Protein AF-A0A4Q6BLJ7-F1 (afdb_monomer_lite)

Structure (mmCIF, N/CA/C/O backbone):
data_AF-A0A4Q6BLJ7-F1
#
_entry.id   AF-A0A4Q6BLJ7-F1
#
loop_
_atom_site.group_PDB
_atom_site.id
_atom_site.type_symbol
_atom_site.label_atom_id
_atom_site.label_alt_id
_atom_site.label_comp_id
_atom_site.label_asym_id
_atom_site.label_entity_id
_atom_site.label_seq_id
_atom_site.pdbx_PDB_ins_code
_atom_site.Cartn_x
_atom_site.Cartn_y
_atom_site.Cartn_z
_atom_site.occupancy
_atom_site.B_iso_or_equiv
_atom_site.auth_seq_id
_atom_site.auth_comp_id
_atom_site.auth_asym_id
_atom_site.auth_atom_id
_atom_site.pdbx_PDB_model_num
ATOM 1 N N . VAL A 1 1 ? -8.689 -14.567 -14.052 1.00 71.75 1 VAL A N 1
ATOM 2 C CA . VAL A 1 1 ? -8.549 -13.413 -13.131 1.00 71.75 1 VAL A CA 1
ATOM 3 C C . VAL A 1 1 ? -8.736 -13.902 -11.705 1.00 71.75 1 VAL A C 1
ATOM 5 O O . VAL A 1 1 ? -9.449 -14.879 -11.528 1.00 71.75 1 VAL A O 1
ATOM 8 N N . ILE A 1 2 ? -8.083 -13.280 -10.724 1.00 93.31 2 ILE A N 1
ATOM 9 C CA . ILE A 1 2 ? -8.304 -13.548 -9.295 1.00 93.31 2 ILE A CA 1
ATOM 10 C C . ILE A 1 2 ? -8.622 -12.197 -8.653 1.00 93.31 2 ILE A C 1
ATOM 12 O O . ILE A 1 2 ? -7.845 -11.256 -8.813 1.00 93.31 2 ILE A O 1
ATOM 16 N N . ASN A 1 3 ? -9.765 -12.090 -7.982 1.00 95.44 3 ASN A N 1
ATOM 17 C CA . ASN A 1 3 ? -10.249 -10.876 -7.331 1.00 95.44 3 ASN A CA 1
ATOM 18 C C . ASN A 1 3 ? -10.666 -11.178 -5.889 1.00 95.44 3 ASN A C 1
ATOM 20 O O . ASN A 1 3 ? -11.076 -12.291 -5.573 1.00 95.44 3 ASN A O 1
ATOM 24 N N . GLY A 1 4 ? -10.557 -10.171 -5.028 1.00 94.31 4 GLY A N 1
ATOM 25 C CA . GLY A 1 4 ? -10.923 -10.253 -3.621 1.00 94.31 4 GLY A CA 1
ATOM 26 C C . GLY A 1 4 ? -11.463 -8.917 -3.131 1.00 94.31 4 GLY A C 1
ATOM 27 O O . GLY A 1 4 ? -11.244 -7.883 -3.760 1.00 94.31 4 GLY A O 1
ATOM 28 N N . GLY A 1 5 ? -12.188 -8.968 -2.023 1.00 95.38 5 GLY A N 1
ATOM 29 C CA . GLY A 1 5 ? -12.733 -7.813 -1.326 1.00 95.38 5 GLY A CA 1
ATOM 30 C C . GLY A 1 5 ? -13.049 -8.194 0.115 1.00 95.38 5 GLY A C 1
ATOM 31 O O . GLY A 1 5 ? -12.888 -9.353 0.506 1.00 95.38 5 GLY A O 1
ATOM 32 N N . PHE A 1 6 ? -13.499 -7.225 0.900 1.00 96.94 6 PHE A N 1
ATOM 33 C CA . PHE A 1 6 ? -13.832 -7.425 2.304 1.00 96.94 6 PHE A CA 1
ATOM 34 C C . PHE A 1 6 ? -15.147 -6.725 2.655 1.00 96.94 6 PHE A C 1
ATOM 36 O O . PHE A 1 6 ? -15.577 -5.795 1.975 1.00 96.94 6 PHE A O 1
ATOM 43 N N . GLY A 1 7 ? -15.773 -7.180 3.738 1.00 97.75 7 GLY A N 1
ATOM 44 C CA . GLY A 1 7 ? -16.820 -6.449 4.440 1.00 97.75 7 GLY A CA 1
ATOM 45 C C . GLY A 1 7 ? -16.350 -6.166 5.861 1.00 97.75 7 GLY A C 1
ATOM 46 O O . GLY A 1 7 ? -15.750 -7.035 6.495 1.00 97.75 7 GLY A O 1
ATOM 47 N N . LEU A 1 8 ? -16.609 -4.959 6.358 1.00 97.88 8 LEU A N 1
ATOM 48 C CA . LEU A 1 8 ? -16.274 -4.562 7.721 1.00 97.88 8 LEU A CA 1
ATOM 49 C C . LEU A 1 8 ? -17.496 -3.913 8.369 1.00 97.88 8 LEU A C 1
ATOM 51 O O . LEU A 1 8 ? -18.033 -2.936 7.855 1.00 97.88 8 LEU A O 1
ATOM 55 N N . VAL A 1 9 ? -17.944 -4.479 9.488 1.00 98.06 9 VAL A N 1
ATOM 56 C CA . VAL A 1 9 ? -19.081 -3.949 10.246 1.00 98.06 9 VAL A CA 1
ATOM 57 C C . VAL A 1 9 ? -18.616 -2.766 11.087 1.00 98.06 9 VAL A C 1
ATOM 59 O O . VAL A 1 9 ? -17.642 -2.878 11.829 1.00 98.06 9 VAL A O 1
ATOM 62 N N . LEU A 1 10 ? -19.341 -1.654 10.979 1.00 98.31 10 LEU A N 1
ATOM 63 C CA . LEU A 1 10 ? -19.137 -0.455 11.784 1.00 98.31 10 LEU A CA 1
ATOM 64 C C . LEU A 1 10 ? -20.293 -0.334 12.777 1.00 98.31 10 LEU A C 1
ATOM 66 O O . LEU A 1 10 ? -21.356 0.182 12.449 1.00 98.31 10 LEU A O 1
ATOM 70 N N . ASP A 1 11 ? -20.083 -0.852 13.982 1.00 98.31 11 ASP A N 1
ATOM 71 C CA . ASP A 1 11 ? -21.069 -0.855 15.071 1.00 98.31 11 ASP A CA 1
ATOM 72 C C . ASP A 1 11 ? -20.932 0.352 16.021 1.00 98.31 11 ASP A C 1
ATOM 74 O O . ASP A 1 11 ? -21.659 0.458 17.005 1.00 98.31 11 ASP A O 1
ATOM 78 N N . GLY A 1 12 ? -20.000 1.267 15.734 1.00 98.25 12 GLY A N 1
ATOM 79 C CA . GLY A 1 12 ? -19.699 2.441 16.560 1.00 98.25 12 GLY A CA 1
ATOM 80 C C . GLY A 1 12 ? -18.753 2.166 17.733 1.00 98.25 12 GLY A C 1
ATOM 81 O O . GLY A 1 12 ? -18.466 3.080 18.507 1.00 98.25 12 GLY A O 1
ATOM 82 N N . SER A 1 13 ? -18.246 0.939 17.882 1.00 98.62 13 SER A N 1
ATOM 83 C CA . SER A 1 13 ? -17.279 0.608 18.929 1.00 98.62 13 SER A CA 1
ATOM 84 C C . SER A 1 13 ? -15.875 1.152 18.626 1.00 98.62 13 SER A C 1
ATOM 86 O O . SER A 1 13 ? -15.443 1.253 17.476 1.00 98.62 13 SER A O 1
ATOM 88 N N . LYS A 1 14 ? -15.108 1.421 19.691 1.00 98.50 14 LYS A N 1
ATOM 89 C CA . LYS A 1 14 ? -13.669 1.751 19.626 1.00 98.50 14 LYS A CA 1
ATOM 90 C C . LYS A 1 14 ? -12.844 0.671 18.916 1.00 98.50 14 LYS A C 1
ATOM 92 O O . LYS A 1 14 ? -11.788 0.958 18.358 1.00 98.50 14 LYS A O 1
ATOM 97 N N . ASP A 1 15 ? -13.290 -0.580 18.967 1.00 98.19 15 ASP A N 1
ATOM 98 C CA . ASP A 1 15 ? -12.588 -1.688 18.324 1.00 98.19 15 ASP A CA 1
ATOM 99 C C . ASP A 1 15 ? -12.875 -1.747 16.822 1.00 98.19 15 ASP A C 1
ATOM 101 O O . ASP A 1 15 ? -11.968 -2.058 16.046 1.00 98.19 15 ASP A O 1
ATOM 105 N N . ALA A 1 16 ? -14.093 -1.399 16.393 1.00 98.38 16 ALA A N 1
ATOM 106 C CA . ALA A 1 16 ? -14.407 -1.236 14.977 1.00 98.38 16 ALA A CA 1
ATOM 107 C C . ALA A 1 16 ? -13.589 -0.098 14.345 1.00 98.38 16 ALA A C 1
ATOM 109 O O . ALA A 1 16 ? -13.062 -0.283 13.251 1.00 98.38 16 ALA A O 1
ATOM 110 N N . GLU A 1 17 ? -13.404 1.022 15.054 1.00 98.62 17 GLU A N 1
ATOM 111 C CA . GLU A 1 17 ? -12.541 2.140 14.632 1.00 98.62 17 GLU A CA 1
ATOM 112 C C . GLU A 1 17 ? -11.097 1.676 14.361 1.00 98.62 17 GLU A C 1
ATOM 114 O O . GLU A 1 17 ? -10.599 1.820 13.245 1.00 98.62 17 GLU A O 1
ATOM 119 N N . LYS A 1 18 ? -10.455 0.996 15.322 1.00 98.38 18 LYS A N 1
ATOM 120 C CA . LYS A 1 18 ? -9.081 0.476 15.153 1.00 98.38 18 LYS A CA 1
ATOM 121 C C . LYS A 1 18 ? -8.949 -0.489 13.972 1.00 98.38 18 LYS A C 1
ATOM 123 O O . LYS A 1 18 ? -7.956 -0.462 13.239 1.00 98.38 18 LYS A O 1
ATOM 128 N N . ARG A 1 19 ? -9.936 -1.379 13.798 1.00 98.19 19 ARG A N 1
ATOM 129 C CA . ARG A 1 19 ? -9.967 -2.340 12.683 1.00 98.19 19 ARG A CA 1
ATOM 130 C C . ARG A 1 19 ? -10.138 -1.627 11.349 1.00 98.19 19 ARG A C 1
ATOM 132 O O . ARG A 1 19 ? -9.472 -2.012 10.394 1.00 98.19 19 ARG A O 1
ATOM 139 N N . LEU A 1 20 ? -10.996 -0.610 11.290 1.00 98.38 20 LEU A N 1
ATOM 140 C CA . LEU A 1 20 ? -11.234 0.196 10.096 1.00 98.38 20 LEU A CA 1
ATOM 141 C C . LEU A 1 20 ? -9.95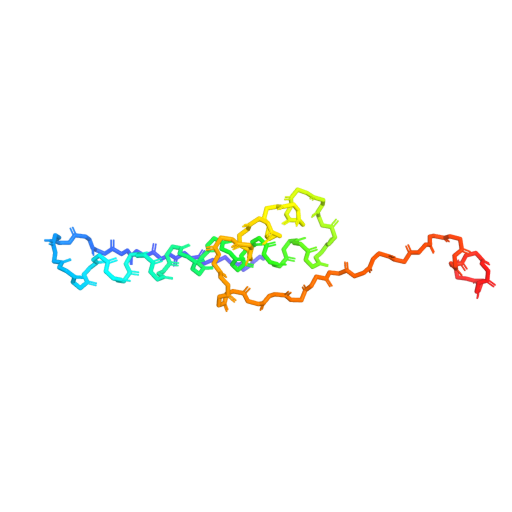7 0.891 9.635 1.00 98.38 20 LEU A C 1
ATOM 143 O O . LEU A 1 20 ? -9.573 0.730 8.479 1.00 98.38 20 LEU A O 1
ATOM 147 N N . GLU A 1 21 ? -9.285 1.602 10.539 1.00 97.69 21 GLU A N 1
ATOM 148 C CA . GLU A 1 21 ? -8.038 2.305 10.228 1.00 97.69 21 GLU A CA 1
ATOM 149 C C . GLU A 1 21 ? -6.967 1.335 9.725 1.00 97.69 21 GLU A C 1
ATOM 151 O O . GLU A 1 21 ? -6.403 1.537 8.651 1.00 97.69 21 GLU A O 1
ATOM 156 N N . SER A 1 22 ? -6.749 0.231 10.446 1.00 96.94 22 SER A N 1
ATOM 157 C CA . SER A 1 22 ? -5.742 -0.774 10.081 1.00 96.94 22 SER A CA 1
ATOM 158 C C . SER A 1 22 ? -6.045 -1.438 8.736 1.00 96.94 22 SER A C 1
ATOM 160 O O . SER A 1 22 ? -5.153 -1.627 7.908 1.00 96.94 22 SER A O 1
ATOM 162 N N . MET A 1 23 ? -7.310 -1.804 8.513 1.00 98.12 23 MET A N 1
ATOM 163 C CA . MET A 1 23 ? -7.727 -2.511 7.310 1.00 98.12 23 MET A CA 1
ATOM 164 C C . MET A 1 23 ? -7.618 -1.601 6.085 1.00 98.12 23 MET A C 1
ATOM 166 O O . MET A 1 23 ? -6.958 -1.983 5.120 1.00 98.12 23 MET A O 1
ATOM 170 N N . LEU A 1 24 ? -8.193 -0.393 6.131 1.00 97.81 24 LEU A N 1
ATOM 171 C CA . LEU A 1 24 ? -8.141 0.545 5.006 1.00 97.81 24 LEU A CA 1
ATOM 172 C C . LEU A 1 24 ? -6.710 0.974 4.690 1.00 97.81 24 LEU A C 1
ATOM 174 O O . LEU A 1 24 ? -6.353 1.099 3.517 1.00 97.81 24 LEU A O 1
ATOM 178 N N . PHE A 1 25 ? -5.886 1.156 5.725 1.00 97.88 25 PHE A N 1
ATOM 179 C CA . PHE A 1 25 ? -4.473 1.448 5.544 1.00 97.88 25 PHE A CA 1
ATOM 180 C C . PHE A 1 25 ? -3.780 0.350 4.733 1.00 97.88 25 PHE A C 1
ATOM 182 O O . PHE A 1 25 ? -3.056 0.653 3.786 1.00 97.88 25 PHE A O 1
ATOM 189 N N . TRP A 1 26 ? -4.027 -0.922 5.055 1.00 97.44 26 TRP A N 1
ATOM 190 C CA . TRP A 1 26 ? -3.458 -2.043 4.311 1.00 97.44 26 TRP A CA 1
ATOM 191 C C . TRP A 1 26 ? -4.048 -2.192 2.902 1.00 97.44 26 TRP A C 1
ATOM 193 O O . TRP A 1 26 ? -3.288 -2.276 1.937 1.00 97.44 26 TRP A O 1
ATOM 203 N N . ASP A 1 27 ? -5.376 -2.220 2.766 1.00 98.06 27 ASP A N 1
ATOM 204 C CA . ASP A 1 27 ? -6.073 -2.519 1.504 1.00 98.06 27 ASP A CA 1
ATOM 205 C C . ASP A 1 27 ? -5.667 -1.566 0.379 1.00 98.06 27 ASP A C 1
ATOM 207 O O . ASP A 1 27 ? -5.359 -1.979 -0.743 1.00 98.06 27 ASP A O 1
ATOM 211 N N . VAL A 1 28 ? -5.574 -0.278 0.715 1.00 97.75 28 VAL A N 1
ATOM 212 C CA . VAL A 1 28 ? -5.185 0.765 -0.228 1.00 97.75 28 VAL A CA 1
ATOM 213 C C . VAL A 1 28 ? -3.681 0.717 -0.489 1.00 97.75 28 VAL A C 1
ATOM 215 O O . VAL A 1 28 ? -3.256 0.592 -1.644 1.00 97.75 28 VAL A O 1
ATOM 218 N N . ASN A 1 29 ? -2.854 0.785 0.560 1.00 98.38 29 ASN A N 1
ATOM 219 C CA . ASN A 1 29 ? -1.411 0.943 0.379 1.00 98.38 29 ASN A CA 1
ATOM 220 C C . ASN A 1 29 ? -0.744 -0.294 -0.217 1.00 98.38 29 ASN A C 1
ATOM 222 O O . ASN A 1 29 ? 0.208 -0.142 -0.978 1.00 98.38 29 ASN A O 1
ATOM 226 N N . ASN A 1 30 ? -1.264 -1.499 0.024 1.00 98.00 30 ASN A N 1
ATOM 227 C CA . ASN A 1 30 ? -0.784 -2.709 -0.643 1.00 98.00 30 ASN A CA 1
ATOM 228 C C . ASN A 1 30 ? -0.961 -2.613 -2.171 1.00 98.00 30 ASN A C 1
ATOM 230 O O . ASN A 1 30 ? -0.043 -2.895 -2.948 1.00 98.00 30 ASN A O 1
ATOM 234 N N . GLY A 1 31 ? -2.123 -2.134 -2.624 1.00 97.81 31 GLY A N 1
ATOM 235 C CA . GLY A 1 31 ? -2.388 -1.908 -4.043 1.00 97.81 31 GLY A CA 1
ATOM 236 C C . GLY A 1 31 ? -1.466 -0.851 -4.655 1.00 97.81 31 GLY A C 1
ATOM 237 O O . GLY A 1 31 ? -0.923 -1.062 -5.746 1.00 97.81 31 GLY A O 1
ATOM 238 N N . ILE A 1 32 ? -1.260 0.267 -3.953 1.00 98.50 32 ILE A N 1
ATOM 239 C CA . ILE A 1 32 ? -0.358 1.339 -4.397 1.00 98.50 32 ILE A CA 1
ATOM 240 C C . ILE A 1 32 ? 1.085 0.825 -4.450 1.00 98.50 32 ILE A C 1
ATOM 242 O O . ILE A 1 32 ? 1.735 0.985 -5.480 1.00 98.50 32 ILE A O 1
ATOM 246 N N . ALA A 1 33 ? 1.564 0.141 -3.409 1.00 98.50 33 ALA A N 1
ATOM 247 C CA . ALA A 1 33 ? 2.902 -0.442 -3.342 1.00 98.50 33 ALA A CA 1
ATOM 248 C C . ALA A 1 33 ? 3.169 -1.395 -4.516 1.00 98.50 33 ALA A C 1
ATOM 250 O O . ALA A 1 33 ? 4.163 -1.256 -5.229 1.00 98.50 33 ALA A O 1
ATOM 251 N N . ARG A 1 34 ? 2.242 -2.319 -4.801 1.00 98.44 34 ARG A N 1
ATOM 252 C CA . ARG A 1 34 ? 2.389 -3.267 -5.917 1.00 98.44 34 ARG A CA 1
ATOM 253 C C . ARG A 1 34 ? 2.393 -2.573 -7.282 1.00 98.44 34 ARG A C 1
ATOM 255 O O . ARG A 1 34 ? 3.117 -2.992 -8.184 1.00 98.44 34 ARG A O 1
ATOM 262 N N . ARG A 1 35 ? 1.583 -1.524 -7.466 1.00 98.50 35 ARG A N 1
ATOM 263 C CA . ARG A 1 35 ? 1.568 -0.725 -8.708 1.00 98.50 35 ARG A CA 1
ATOM 264 C C . ARG A 1 35 ? 2.818 0.137 -8.848 1.00 98.50 35 ARG A C 1
ATOM 266 O O . ARG A 1 35 ? 3.327 0.267 -9.958 1.00 98.50 35 ARG A O 1
ATOM 273 N N . SER A 1 36 ? 3.309 0.681 -7.740 1.00 98.19 36 SER A N 1
ATOM 274 C CA . SER A 1 36 ? 4.581 1.390 -7.667 1.00 98.19 36 SER A CA 1
ATOM 275 C C . SER A 1 36 ? 5.702 0.465 -8.121 1.00 98.19 36 SER A C 1
ATOM 277 O O . SER A 1 36 ? 6.369 0.787 -9.093 1.00 98.19 36 SER A O 1
ATOM 279 N N . TRP A 1 37 ? 5.810 -0.741 -7.554 1.00 98.31 37 TRP A N 1
ATOM 280 C CA . TRP A 1 37 ? 6.794 -1.745 -7.974 1.00 98.31 37 TRP A CA 1
ATOM 281 C C . TRP A 1 37 ? 6.709 -2.101 -9.467 1.00 98.31 37 TRP A C 1
ATOM 283 O O . TRP A 1 37 ? 7.724 -2.271 -10.138 1.00 98.31 37 TRP A O 1
ATOM 293 N N . ALA A 1 38 ? 5.497 -2.117 -10.029 1.00 97.94 38 ALA A N 1
ATOM 294 C CA . ALA A 1 38 ? 5.261 -2.271 -11.466 1.00 97.94 38 ALA A CA 1
ATOM 295 C C . ALA A 1 38 ? 5.577 -1.006 -12.300 1.00 97.94 38 ALA A C 1
ATOM 297 O O . ALA A 1 38 ? 5.149 -0.906 -13.449 1.00 97.94 38 ALA A O 1
ATOM 298 N N . ARG A 1 39 ? 6.334 -0.053 -11.738 1.00 96.94 39 ARG A N 1
ATOM 299 C CA . ARG A 1 39 ? 6.836 1.179 -12.368 1.00 96.94 39 ARG A CA 1
ATOM 300 C C . ARG A 1 39 ? 5.746 2.187 -12.745 1.00 96.94 39 ARG A C 1
ATOM 302 O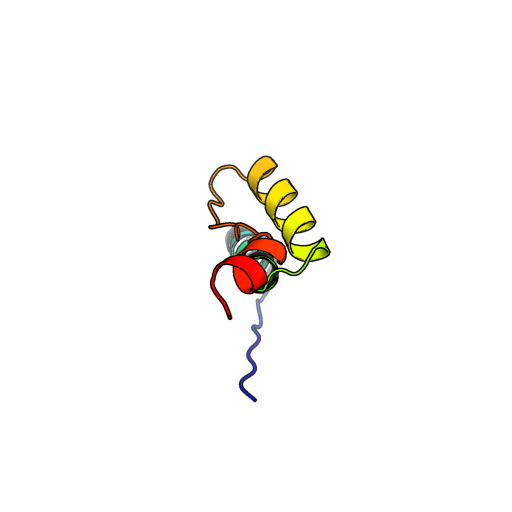 O . ARG A 1 39 ? 5.946 3.028 -13.618 1.00 96.94 39 ARG A O 1
ATOM 309 N N . ASN A 1 40 ? 4.586 2.147 -12.088 1.00 98.06 40 ASN A N 1
ATOM 310 C CA . ASN A 1 40 ? 3.555 3.157 -12.314 1.00 98.06 40 ASN A CA 1
ATOM 311 C C . ASN A 1 40 ? 3.946 4.495 -11.657 1.00 98.06 40 ASN A C 1
ATOM 313 O O . ASN A 1 40 ? 4.073 4.579 -10.436 1.00 98.06 40 ASN A O 1
ATOM 317 N N . LYS A 1 41 ? 4.088 5.555 -12.466 1.00 97.50 41 LYS A N 1
ATOM 318 C CA . LYS A 1 41 ? 4.527 6.886 -12.007 1.00 97.50 41 LYS A CA 1
ATOM 319 C C . LYS A 1 41 ? 3.642 7.509 -10.918 1.00 97.50 41 LYS A C 1
ATOM 321 O O . LYS A 1 41 ? 4.169 8.051 -9.951 1.00 97.50 41 LYS A O 1
ATOM 326 N N . GLU A 1 42 ? 2.321 7.392 -11.034 1.00 98.44 42 GLU A N 1
ATOM 327 C CA . GLU A 1 42 ? 1.388 8.007 -10.081 1.00 98.44 42 GLU A CA 1
ATOM 328 C C . GLU A 1 42 ? 1.368 7.225 -8.763 1.00 98.44 42 GLU A C 1
ATOM 330 O O . GLU A 1 42 ? 1.316 7.808 -7.683 1.00 98.44 42 GLU A O 1
ATOM 335 N N . ALA A 1 43 ? 1.500 5.897 -8.838 1.00 98.38 43 ALA A N 1
ATOM 336 C CA . ALA A 1 43 ? 1.642 5.056 -7.656 1.00 98.38 43 ALA A CA 1
ATOM 337 C C . ALA A 1 43 ? 2.976 5.299 -6.933 1.00 98.38 43 ALA A C 1
ATOM 339 O O . ALA A 1 43 ? 2.989 5.344 -5.707 1.00 98.38 43 ALA A O 1
ATOM 340 N N . ASN A 1 44 ? 4.076 5.509 -7.669 1.00 98.06 44 ASN A N 1
ATOM 341 C CA . ASN A 1 44 ? 5.368 5.895 -7.089 1.00 98.06 44 ASN A CA 1
ATOM 342 C C . ASN A 1 44 ? 5.263 7.206 -6.303 1.00 98.06 44 ASN A C 1
ATOM 344 O O . ASN A 1 44 ? 5.819 7.321 -5.215 1.00 98.06 44 ASN A O 1
ATOM 348 N N . PHE A 1 45 ? 4.552 8.194 -6.845 1.00 98.19 45 PHE A N 1
ATOM 349 C CA . PHE A 1 45 ? 4.303 9.454 -6.154 1.00 98.19 45 PHE A CA 1
ATOM 350 C C . PHE A 1 45 ? 3.450 9.257 -4.893 1.00 98.19 45 PHE A C 1
ATOM 352 O O . PHE A 1 45 ? 3.827 9.717 -3.815 1.00 98.19 45 PHE A O 1
ATOM 359 N N . ALA A 1 46 ? 2.331 8.539 -5.015 1.00 98.50 46 ALA A N 1
ATOM 360 C CA . ALA A 1 46 ? 1.414 8.307 -3.906 1.00 98.50 46 ALA A CA 1
ATOM 361 C C . ALA A 1 46 ? 2.074 7.537 -2.751 1.00 98.50 46 ALA A C 1
ATOM 363 O O . ALA A 1 46 ? 1.952 7.958 -1.603 1.00 98.50 46 ALA A O 1
ATOM 364 N N . ILE A 1 47 ? 2.817 6.458 -3.040 1.00 98.38 47 ILE A N 1
ATOM 365 C CA . ILE A 1 47 ? 3.446 5.654 -1.984 1.00 98.38 47 ILE A CA 1
ATOM 366 C C . ILE A 1 47 ? 4.577 6.409 -1.282 1.00 98.38 47 ILE A C 1
ATOM 368 O O . ILE A 1 47 ? 4.701 6.292 -0.071 1.00 98.38 47 ILE A O 1
ATOM 372 N N . LYS A 1 48 ? 5.360 7.232 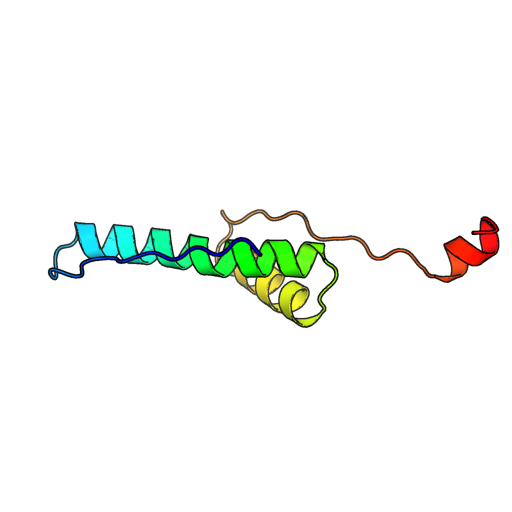-1.999 1.00 98.06 48 LYS A N 1
ATOM 373 C CA . LYS A 1 48 ? 6.411 8.063 -1.383 1.00 98.06 48 LYS A CA 1
ATOM 374 C C . LYS A 1 48 ? 5.817 9.031 -0.362 1.00 98.06 48 LYS A C 1
ATOM 376 O O . LYS A 1 48 ? 6.286 9.087 0.769 1.00 98.06 48 LYS A O 1
ATOM 381 N N . ARG A 1 49 ? 4.732 9.716 -0.734 1.00 98.19 49 ARG A N 1
ATOM 382 C CA . ARG A 1 49 ? 3.998 10.605 0.174 1.00 98.19 49 ARG A CA 1
ATOM 383 C C . ARG A 1 49 ? 3.415 9.852 1.372 1.00 98.19 49 ARG A C 1
ATOM 385 O O . ARG A 1 49 ? 3.423 10.377 2.481 1.00 98.19 49 ARG A O 1
ATOM 392 N N . GLU A 1 50 ? 2.907 8.638 1.168 1.00 98.38 50 GLU A N 1
ATOM 393 C CA . GLU A 1 50 ? 2.395 7.839 2.283 1.00 98.38 50 GLU A CA 1
ATOM 394 C C . GLU A 1 50 ? 3.505 7.411 3.242 1.00 98.38 50 GLU A C 1
ATOM 396 O O . GLU A 1 50 ? 3.331 7.512 4.449 1.00 98.38 50 GLU A O 1
ATOM 401 N N . MET A 1 51 ? 4.659 6.987 2.725 1.00 98.12 51 MET A N 1
ATOM 402 C CA . MET A 1 51 ? 5.818 6.620 3.545 1.00 98.12 51 MET A CA 1
ATOM 403 C C . MET A 1 51 ? 6.367 7.814 4.345 1.00 98.12 51 MET A C 1
ATOM 405 O O . MET A 1 51 ? 6.866 7.627 5.451 1.00 98.12 51 MET A O 1
ATOM 409 N N . GLU A 1 52 ? 6.242 9.042 3.827 1.00 98.12 52 GLU A N 1
ATOM 410 C CA . GLU A 1 52 ? 6.537 10.273 4.577 1.00 98.12 52 GLU A CA 1
ATOM 411 C C . GLU A 1 52 ? 5.515 10.527 5.700 1.00 98.12 52 GLU A C 1
ATOM 413 O O . GLU A 1 52 ? 5.894 10.913 6.806 1.00 98.12 52 GLU A O 1
ATOM 418 N N . ARG A 1 53 ? 4.220 10.303 5.434 1.00 97.88 53 ARG A N 1
ATOM 419 C CA . ARG A 1 53 ? 3.132 10.504 6.408 1.00 97.88 53 ARG A CA 1
ATOM 420 C C . ARG A 1 53 ? 3.093 9.424 7.491 1.00 97.88 53 ARG A C 1
ATOM 422 O O . ARG A 1 53 ? 2.726 9.712 8.629 1.00 97.88 53 ARG A O 1
ATOM 429 N N . SER A 1 54 ? 3.456 8.198 7.137 1.00 97.50 54 SER A N 1
ATOM 430 C CA . SER A 1 54 ? 3.356 7.002 7.969 1.00 97.50 54 SER A CA 1
ATOM 431 C C . SER A 1 54 ? 4.714 6.289 8.014 1.00 97.50 54 SER A C 1
ATOM 433 O O . SER A 1 54 ? 4.919 5.331 7.271 1.00 97.50 54 SER A O 1
ATOM 435 N N . PRO A 1 55 ? 5.642 6.707 8.901 1.00 95.25 55 PRO A N 1
ATOM 436 C CA . PRO A 1 55 ? 7.035 6.231 8.909 1.00 95.25 55 PRO A CA 1
ATOM 437 C C . PRO A 1 55 ? 7.229 4.722 9.135 1.00 95.25 55 PRO A C 1
ATOM 439 O O . PRO A 1 55 ? 8.299 4.176 8.854 1.00 95.25 55 PRO A O 1
ATOM 442 N N . GLU A 1 56 ? 6.215 4.034 9.666 1.00 95.81 56 GLU A N 1
ATOM 443 C CA . GLU A 1 56 ? 6.227 2.575 9.823 1.00 95.81 56 GLU A CA 1
ATOM 444 C C . GLU A 1 56 ? 5.949 1.833 8.508 1.00 95.81 56 GLU A C 1
ATOM 446 O O . GLU A 1 56 ? 6.327 0.668 8.364 1.00 95.81 56 GLU A O 1
ATOM 451 N N . LEU A 1 57 ? 5.356 2.503 7.514 1.00 97.88 57 LEU A N 1
ATOM 452 C CA . LEU A 1 57 ? 5.192 1.958 6.174 1.00 97.88 57 LEU A CA 1
ATOM 453 C C . LEU A 1 57 ? 6.528 2.013 5.436 1.00 97.88 57 LEU A C 1
ATOM 455 O O . LEU A 1 57 ? 6.980 3.064 4.990 1.00 97.88 57 LEU A O 1
ATOM 459 N N . LYS A 1 58 ? 7.153 0.848 5.274 1.00 97.75 58 LYS A N 1
ATOM 460 C CA . LYS A 1 58 ? 8.405 0.690 4.531 1.00 97.75 58 LYS A CA 1
ATOM 461 C C . LYS A 1 58 ? 8.167 -0.204 3.326 1.00 97.75 58 LYS A C 1
ATOM 463 O O . LYS A 1 58 ? 7.982 -1.408 3.471 1.00 97.75 58 LYS A O 1
ATOM 468 N N . VAL A 1 59 ? 8.167 0.395 2.139 1.00 97.38 59 VAL A N 1
ATOM 469 C CA . VAL A 1 59 ? 7.953 -0.301 0.864 1.00 97.38 59 VAL A CA 1
ATOM 470 C C . VAL A 1 59 ? 9.212 -0.204 0.010 1.00 97.38 59 VAL A C 1
ATOM 472 O O . VAL A 1 59 ? 9.863 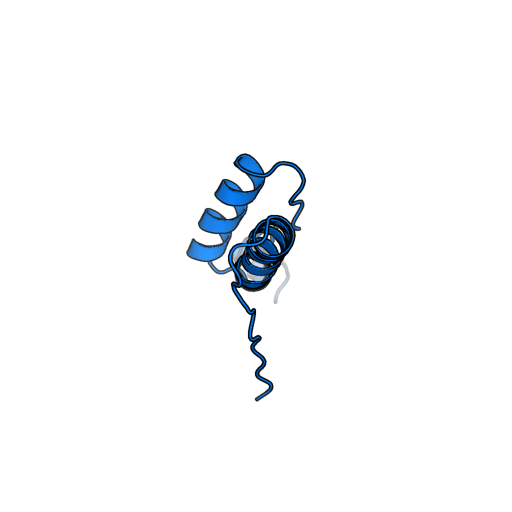0.837 -0.043 1.00 97.38 59 VAL A O 1
ATOM 475 N N . THR A 1 60 ? 9.554 -1.290 -0.680 1.00 97.50 60 THR A N 1
ATOM 476 C CA . THR A 1 60 ? 10.620 -1.288 -1.684 1.00 97.50 60 THR A CA 1
ATOM 477 C C . THR A 1 60 ? 10.155 -0.540 -2.930 1.00 97.50 60 THR A C 1
ATOM 479 O O . THR A 1 60 ? 9.176 -0.929 -3.569 1.00 97.50 60 THR A O 1
ATOM 482 N N . LEU A 1 61 ? 10.865 0.526 -3.289 1.00 97.00 61 LEU A N 1
ATOM 483 C CA . LEU A 1 61 ? 10.613 1.282 -4.513 1.00 97.00 61 LEU A CA 1
ATOM 484 C C . LEU A 1 61 ? 11.421 0.688 -5.672 1.00 97.00 61 LEU A C 1
ATOM 486 O O . LEU A 1 61 ? 12.537 0.216 -5.446 1.00 97.00 61 LEU A O 1
ATOM 490 N N . PRO A 1 62 ? 10.890 0.687 -6.906 1.00 95.94 62 PRO A N 1
ATOM 491 C CA . PRO A 1 62 ? 11.671 0.259 -8.053 1.00 95.94 62 PRO A CA 1
ATOM 492 C C . PRO A 1 62 ? 12.700 1.330 -8.416 1.00 95.94 62 PRO A C 1
ATOM 494 O O . PRO A 1 62 ? 12.365 2.509 -8.536 1.00 95.94 62 PRO A O 1
ATOM 497 N N . GLU A 1 63 ? 13.923 0.895 -8.688 1.00 94.31 63 GLU A N 1
ATOM 498 C CA . GLU A 1 63 ? 14.897 1.710 -9.405 1.00 94.31 63 GLU A CA 1
ATOM 499 C C . GLU A 1 63 ? 14.668 1.542 -10.909 1.00 94.31 63 GLU A C 1
ATOM 501 O O . GLU A 1 63 ? 14.522 0.422 -11.414 1.00 94.31 63 GLU A O 1
ATOM 506 N N . LEU A 1 64 ? 14.575 2.661 -11.625 1.00 92.44 64 LEU A N 1
ATOM 507 C CA . LEU A 1 64 ? 14.402 2.644 -13.073 1.00 92.44 64 LEU A CA 1
ATOM 508 C C . LEU A 1 64 ? 15.773 2.531 -13.733 1.00 92.44 64 LEU A C 1
ATOM 510 O O . LEU A 1 64 ? 16.674 3.316 -13.453 1.00 92.44 64 LEU A O 1
ATOM 514 N N . VAL A 1 65 ? 15.914 1.536 -14.602 1.00 92.44 65 VAL A N 1
ATOM 515 C CA . VAL A 1 65 ? 17.111 1.356 -15.420 1.00 92.44 65 VAL A CA 1
ATOM 516 C C . VAL A 1 65 ? 17.065 2.313 -16.608 1.00 92.44 65 VAL A C 1
ATOM 518 O O . VAL A 1 65 ? 15.995 2.546 -17.167 1.00 92.44 65 VAL A O 1
ATOM 521 N N . ASP A 1 66 ? 18.218 2.869 -16.970 1.00 93.94 66 ASP A N 1
ATOM 522 C CA . ASP A 1 66 ? 18.362 3.655 -18.192 1.00 93.94 66 ASP A CA 1
ATOM 523 C C . ASP A 1 66 ? 18.214 2.741 -19.412 1.00 93.94 66 ASP A C 1
ATOM 525 O O . ASP A 1 6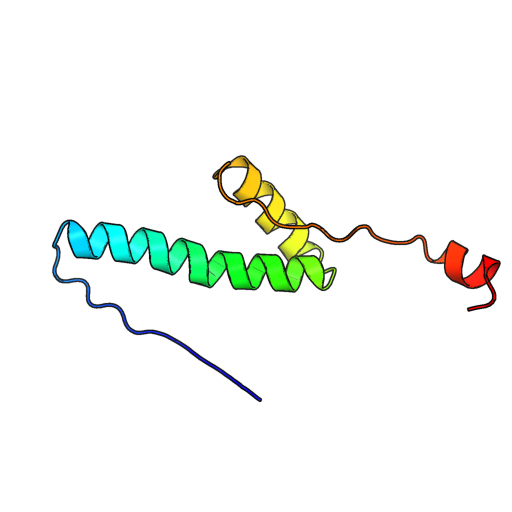6 ? 18.900 1.722 -19.522 1.00 93.94 66 ASP A O 1
ATOM 529 N N . ASP A 1 67 ? 17.347 3.121 -20.346 1.00 93.38 67 ASP A N 1
ATOM 530 C CA . ASP A 1 67 ? 17.115 2.356 -21.565 1.00 93.38 67 ASP A CA 1
ATOM 531 C C . ASP A 1 67 ? 18.384 2.244 -22.436 1.00 93.38 67 ASP A C 1
ATOM 533 O O . ASP A 1 67 ? 18.570 1.247 -23.137 1.00 93.38 67 ASP A O 1
ATOM 537 N N . GLN A 1 68 ? 19.311 3.209 -22.345 1.00 95.62 68 GLN A N 1
ATOM 538 C CA . GLN A 1 68 ? 20.616 3.140 -23.020 1.00 95.62 68 GLN A CA 1
ATOM 539 C C . GLN A 1 68 ? 21.468 1.955 -22.553 1.00 95.62 68 GLN A C 1
ATOM 541 O O . GLN A 1 68 ? 22.322 1.462 -23.300 1.00 95.62 68 GLN A O 1
ATOM 546 N N . LEU A 1 69 ? 21.234 1.463 -21.331 1.00 94.81 69 LEU A N 1
ATOM 547 C CA . LEU A 1 69 ? 21.936 0.295 -20.818 1.00 94.81 69 LEU A CA 1
ATOM 548 C C . LEU A 1 69 ? 21.587 -0.960 -21.622 1.00 94.81 69 LEU A C 1
ATOM 550 O O . LEU A 1 69 ? 22.478 -1.766 -21.876 1.00 94.81 69 LEU A O 1
ATOM 554 N N . PHE A 1 70 ? 20.338 -1.112 -22.072 1.00 93.56 70 PHE A N 1
ATOM 555 C CA . PHE A 1 70 ? 19.946 -2.260 -22.896 1.00 93.56 70 PHE A CA 1
ATOM 556 C C . PHE A 1 70 ? 20.702 -2.266 -24.225 1.00 93.56 70 PHE A C 1
ATOM 558 O O . PHE A 1 70 ? 21.334 -3.265 -24.557 1.00 93.56 70 PHE A O 1
ATOM 565 N N . ILE A 1 71 ? 20.770 -1.110 -24.896 1.00 94.06 71 ILE A N 1
ATOM 566 C CA . ILE A 1 71 ? 21.528 -0.936 -26.145 1.00 94.06 71 ILE A CA 1
ATOM 567 C C . ILE A 1 71 ? 23.008 -1.279 -25.934 1.00 94.06 71 ILE A C 1
ATOM 569 O O . ILE A 1 71 ? 23.594 -2.023 -26.717 1.00 94.06 71 ILE A O 1
ATOM 573 N N . THR A 1 72 ? 23.611 -0.765 -24.857 1.00 95.81 72 THR A N 1
ATOM 574 C CA . THR A 1 72 ? 25.031 -0.997 -24.538 1.00 95.81 72 THR A CA 1
ATOM 575 C C . THR A 1 72 ? 25.323 -2.472 -24.243 1.00 95.81 72 THR A C 1
ATOM 577 O O . THR A 1 72 ? 26.395 -2.968 -24.586 1.00 95.81 72 THR A O 1
ATOM 580 N N . LEU A 1 73 ? 24.374 -3.184 -23.629 1.00 95.25 73 LEU A N 1
ATOM 581 C CA . LEU A 1 73 ? 24.479 -4.612 -23.320 1.00 95.25 73 LEU A CA 1
ATOM 582 C C . LEU A 1 73 ? 24.055 -5.52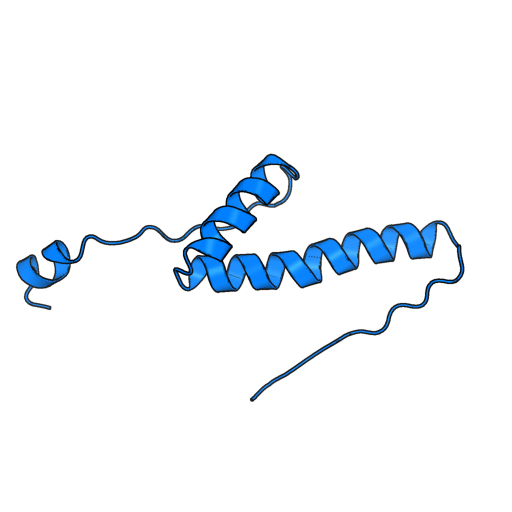5 -24.485 1.00 95.25 73 LEU A C 1
ATOM 584 O O . LEU A 1 73 ? 24.162 -6.744 -24.355 1.00 95.25 73 LEU A O 1
ATOM 588 N N . GLY A 1 74 ? 23.603 -4.962 -25.611 1.00 90.38 74 GLY A N 1
ATOM 589 C CA . GLY A 1 74 ? 23.122 -5.723 -26.765 1.00 90.38 74 GLY A CA 1
ATOM 590 C C . GLY A 1 74 ? 21.813 -6.479 -26.511 1.00 90.38 74 GLY A C 1
ATOM 591 O O . GLY A 1 74 ? 21.591 -7.520 -27.130 1.00 90.38 74 GLY A O 1
ATOM 592 N N . LEU A 1 75 ? 20.992 -5.983 -25.579 1.00 84.12 75 LEU A N 1
ATOM 593 C CA . LEU A 1 75 ? 19.646 -6.473 -25.267 1.00 84.12 75 LEU A CA 1
ATOM 594 C C . LEU A 1 75 ? 18.572 -5.724 -26.062 1.00 84.12 75 LEU A C 1
ATOM 596 O O . LEU A 1 75 ? 18.768 -4.519 -26.344 1.00 84.12 75 LEU A O 1
#

Sequence (75 aa):
VINGGFGLVLDGSKDAEKRLESMLFWDVNNGIARRSWARNKEANFAIKREMERSPELKVTLPELVDDQLFITLGL

Foldseek 3Di:
DDDDDDDQDCPPDPVSVVCVVVVVVCVVLVVLLVVQQVVDPVSVVVNVVVCVVPVVDDGDGDDDDDPVVCVVVVD

Radius of gyration: 17.66 Å; chains: 1; bounding box: 46×24×46 Å

Secondary structure (DSSP, 8-state):
-----------S-HHHHHHHHHHHHHHHHHHHHHHHHTT-HHHHHHHHHHHHH-TT---PPPPPPPHHHHHHHT-

pLDDT: mean 96.54, std 3.71, range [71.75, 98.62]